Protein AF-A0A5N8YN27-F1 (afdb_monomer_lite)

Secondary structure (DSSP, 8-state):
--HHHHHHHHHHHHHTHHHHHHTT-----SSTTS-PPPGGG--HHHHHSPP--TT----HHHHHHIIIIIGGGGTTS------SSS-HHHHHHHHHHHHHH--S-EEE-SSSS---EEE----

Structure (mmCIF, N/CA/C/O backbone):
data_AF-A0A5N8YN27-F1
#
_entry.id   AF-A0A5N8YN27-F1
#
loop_
_atom_site.group_PDB
_atom_site.id
_atom_site.type_symbol
_atom_site.label_atom_id
_atom_site.label_alt_id
_atom_site.label_comp_id
_atom_site.label_asym_id
_atom_site.label_entity_id
_atom_site.label_seq_id
_atom_site.pdbx_PDB_ins_code
_atom_site.Cartn_x
_atom_site.Cartn_y
_atom_site.Cartn_z
_atom_site.occupancy
_atom_site.B_iso_or_equiv
_atom_site.auth_seq_id
_atom_site.auth_comp_id
_atom_site.auth_asym_id
_atom_site.auth_atom_id
_atom_site.pdbx_PDB_model_num
ATOM 1 N N . MET A 1 1 ? 17.569 11.444 -30.484 1.00 60.06 1 MET A N 1
ATOM 2 C CA . MET A 1 1 ? 16.133 11.775 -30.643 1.00 60.06 1 MET A CA 1
ATOM 3 C C . MET A 1 1 ? 15.880 13.117 -29.968 1.00 60.06 1 MET A C 1
ATOM 5 O O . MET A 1 1 ? 16.388 13.297 -28.867 1.00 60.06 1 MET A O 1
ATOM 9 N N . SER A 1 2 ? 15.220 14.084 -30.616 1.00 77.12 2 SER A N 1
ATOM 10 C CA . SER A 1 2 ? 15.053 15.421 -30.021 1.00 77.12 2 SER A CA 1
ATOM 11 C C . SER A 1 2 ? 14.183 15.348 -28.757 1.00 77.12 2 SER A C 1
ATOM 13 O O . SER A 1 2 ? 13.241 14.558 -28.673 1.00 77.12 2 SER A O 1
ATOM 15 N N . THR A 1 3 ? 14.510 16.150 -27.744 1.00 80.75 3 THR A N 1
ATOM 16 C CA . THR A 1 3 ? 13.834 16.147 -26.432 1.00 80.75 3 THR A CA 1
ATOM 17 C C . THR A 1 3 ? 12.335 16.437 -26.534 1.00 80.75 3 THR A C 1
ATOM 19 O O . THR A 1 3 ? 11.549 15.912 -25.750 1.00 80.75 3 THR A O 1
ATOM 22 N N . LEU A 1 4 ? 11.922 17.214 -27.538 1.00 81.69 4 LEU A N 1
ATOM 23 C CA . LEU A 1 4 ? 10.519 17.503 -27.839 1.00 81.69 4 LEU A CA 1
ATOM 24 C C . LEU A 1 4 ? 9.754 16.266 -28.319 1.00 81.69 4 LEU A C 1
ATOM 26 O O . LEU A 1 4 ? 8.646 16.022 -27.848 1.00 81.69 4 LEU A O 1
ATOM 30 N N . ILE A 1 5 ? 10.359 15.458 -29.197 1.00 83.88 5 ILE A N 1
ATOM 31 C CA . ILE A 1 5 ? 9.742 14.223 -29.701 1.00 83.88 5 ILE A CA 1
ATOM 32 C C . ILE A 1 5 ? 9.519 13.242 -28.549 1.00 83.88 5 ILE A C 1
ATOM 34 O O . ILE A 1 5 ? 8.442 12.665 -28.443 1.00 83.88 5 ILE A O 1
ATOM 38 N N . ARG A 1 6 ? 10.492 13.103 -27.637 1.00 83.38 6 ARG A N 1
ATOM 39 C CA . ARG A 1 6 ? 10.358 12.207 -26.478 1.00 83.38 6 ARG A CA 1
ATOM 40 C C . ARG A 1 6 ? 9.229 12.634 -25.537 1.00 83.38 6 ARG A C 1
ATOM 42 O O . ARG A 1 6 ? 8.424 11.802 -25.153 1.00 83.38 6 ARG A O 1
ATOM 49 N N . ARG A 1 7 ? 9.104 13.932 -25.240 1.00 83.00 7 ARG A N 1
ATOM 50 C CA . ARG A 1 7 ? 8.011 14.457 -24.396 1.00 83.00 7 ARG A CA 1
ATOM 51 C C . ARG A 1 7 ? 6.636 14.277 -25.039 1.00 83.00 7 ARG A C 1
ATOM 53 O O . ARG A 1 7 ? 5.671 13.987 -24.338 1.00 83.00 7 ARG A O 1
ATOM 60 N N . ALA A 1 8 ? 6.544 14.459 -26.357 1.00 86.62 8 ALA A N 1
ATOM 61 C CA . ALA A 1 8 ? 5.310 14.207 -27.095 1.00 86.62 8 ALA A CA 1
ATOM 62 C C . ALA A 1 8 ? 4.928 12.719 -27.049 1.00 86.62 8 ALA A C 1
ATOM 64 O O . ALA A 1 8 ? 3.766 12.398 -26.811 1.00 86.62 8 ALA A O 1
ATOM 65 N N . LEU A 1 9 ? 5.914 11.830 -27.206 1.00 86.44 9 LEU A N 1
ATOM 66 C CA . LEU A 1 9 ? 5.730 10.385 -27.110 1.00 86.44 9 LEU A CA 1
ATOM 67 C C . LEU A 1 9 ? 5.272 9.965 -25.707 1.00 86.44 9 LEU A C 1
ATOM 69 O O . LEU A 1 9 ? 4.265 9.278 -25.586 1.00 86.44 9 LEU A O 1
ATOM 73 N N . ASP A 1 10 ? 5.950 10.435 -24.655 1.00 85.62 10 ASP A N 1
ATOM 74 C CA . ASP A 1 10 ? 5.597 10.132 -23.262 1.00 85.62 10 ASP A CA 1
ATOM 75 C C . ASP A 1 10 ? 4.154 10.562 -22.962 1.00 85.62 10 ASP A C 1
ATOM 77 O O . ASP A 1 10 ? 3.372 9.803 -22.390 1.00 85.62 10 ASP A O 1
ATOM 81 N N . LYS A 1 11 ? 3.761 11.759 -23.417 1.00 85.62 11 LYS A N 1
ATOM 82 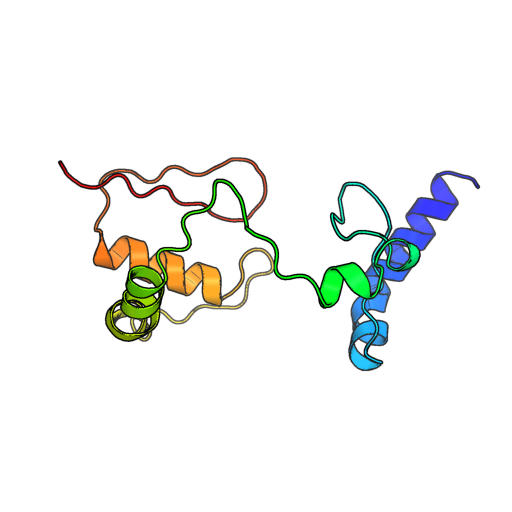C CA . LYS A 1 11 ? 2.391 12.256 -23.251 1.00 85.62 11 LYS A CA 1
ATOM 83 C C . LYS A 1 11 ? 1.371 11.396 -24.000 1.00 85.62 11 LYS A C 1
ATOM 85 O O . LYS A 1 11 ? 0.294 11.142 -23.462 1.00 85.62 11 LYS A O 1
ATOM 90 N N . ALA A 1 12 ? 1.690 10.956 -25.216 1.00 88.00 12 ALA A N 1
ATOM 91 C CA . ALA A 1 12 ? 0.821 10.076 -25.991 1.00 88.00 12 ALA A CA 1
ATOM 92 C C . ALA A 1 12 ? 0.650 8.710 -25.308 1.00 88.00 12 ALA A C 1
ATOM 94 O O . ALA A 1 12 ? -0.477 8.252 -25.154 1.00 88.00 12 ALA A O 1
ATOM 95 N N . VAL A 1 13 ? 1.742 8.110 -24.823 1.00 87.00 13 VAL A N 1
ATOM 96 C CA . VAL A 1 13 ? 1.720 6.836 -24.083 1.00 87.00 13 VAL A CA 1
ATOM 97 C C . VAL A 1 13 ? 0.839 6.943 -22.841 1.00 87.00 13 VAL A C 1
ATOM 99 O O . VAL A 1 13 ? -0.069 6.134 -22.675 1.00 87.00 13 VAL A O 1
ATOM 102 N N . VAL A 1 14 ? 1.039 7.977 -22.018 1.00 85.81 14 VAL A N 1
ATOM 103 C CA . VAL A 1 14 ? 0.230 8.203 -20.808 1.00 85.81 14 VAL A CA 1
ATOM 104 C C . VAL A 1 14 ? -1.247 8.416 -21.153 1.00 85.81 14 VAL A C 1
ATOM 106 O O . VAL A 1 14 ? -2.119 7.887 -20.473 1.00 85.81 14 VAL A O 1
ATOM 109 N N . SER A 1 15 ? -1.544 9.146 -22.231 1.00 88.06 15 SER A N 1
ATOM 110 C CA . SER A 1 15 ? -2.931 9.396 -22.656 1.00 88.06 15 SER A CA 1
ATOM 111 C C . SER A 1 15 ? -3.632 8.128 -23.156 1.00 88.06 15 SER A C 1
ATOM 113 O O . SER A 1 15 ? -4.842 7.994 -23.001 1.00 88.06 15 SER A O 1
ATOM 115 N N . CYS A 1 16 ? -2.879 7.189 -23.734 1.00 89.62 16 CYS A N 1
ATOM 116 C CA . CYS A 1 16 ? -3.388 5.912 -24.232 1.00 89.62 16 CYS A CA 1
ATOM 117 C C . CYS A 1 16 ? -3.365 4.789 -23.182 1.00 89.62 16 CYS A C 1
ATOM 119 O O . CYS A 1 16 ? -3.724 3.662 -23.518 1.00 89.62 16 CYS A O 1
ATOM 121 N N . TYR A 1 17 ? -2.974 5.070 -21.931 1.00 85.50 17 TYR A N 1
ATOM 122 C CA . TYR A 1 17 ? -2.832 4.062 -20.873 1.00 85.50 17 TYR A CA 1
ATOM 123 C C . TYR A 1 17 ? -4.061 3.149 -20.746 1.00 85.50 17 TYR A C 1
ATOM 125 O O . TYR A 1 17 ? -3.908 1.935 -20.767 1.00 85.50 17 TYR A O 1
ATOM 133 N N . GLY A 1 18 ? -5.280 3.704 -20.727 1.00 85.31 18 GLY A N 1
ATOM 134 C CA . GLY A 1 18 ? -6.506 2.902 -20.591 1.00 85.31 18 GLY A CA 1
ATOM 135 C C . GLY A 1 18 ? -6.748 1.915 -21.746 1.00 85.31 18 GLY A C 1
ATOM 136 O O . GLY A 1 18 ? -7.331 0.851 -21.552 1.00 85.31 18 GLY A O 1
ATOM 137 N N . ILE A 1 19 ? -6.259 2.218 -22.953 1.00 90.62 19 ILE A N 1
ATOM 138 C CA . ILE A 1 19 ? -6.326 1.283 -24.088 1.00 90.62 19 ILE A CA 1
ATOM 139 C C . ILE A 1 19 ? -5.350 0.127 -23.860 1.00 90.62 19 ILE A C 1
ATOM 141 O O . ILE A 1 19 ? -5.696 -1.028 -24.080 1.00 90.62 19 ILE A O 1
ATOM 145 N N . PHE A 1 20 ? -4.135 0.418 -23.399 1.00 87.94 20 PHE A N 1
ATOM 146 C CA . PHE A 1 20 ? -3.171 -0.632 -23.080 1.00 87.94 20 PHE A CA 1
ATOM 147 C C . PHE A 1 20 ? -3.664 -1.507 -21.925 1.00 87.94 20 PHE A C 1
ATOM 149 O O . PHE A 1 20 ? -3.623 -2.729 -22.038 1.00 87.94 20 PHE A O 1
ATOM 156 N N . GLU A 1 21 ? -4.212 -0.896 -20.876 1.00 87.12 21 GLU A N 1
ATOM 157 C CA . GLU A 1 21 ? -4.728 -1.590 -19.695 1.00 87.12 21 GLU A CA 1
ATOM 158 C C . GLU A 1 21 ? -5.869 -2.549 -20.052 1.00 87.12 21 GLU A C 1
ATOM 160 O O . GLU A 1 21 ? -5.852 -3.710 -19.647 1.00 87.12 21 GLU A O 1
ATOM 165 N N . THR A 1 22 ? -6.815 -2.115 -20.891 1.00 90.31 22 THR A N 1
ATOM 166 C CA . THR A 1 22 ? -7.905 -2.986 -21.375 1.00 90.31 22 THR A CA 1
ATOM 167 C C . THR A 1 22 ? -7.414 -4.153 -22.234 1.00 90.31 22 THR A C 1
ATOM 169 O O . THR A 1 22 ? -8.070 -5.192 -22.283 1.00 90.31 22 THR A O 1
ATOM 172 N N . LEU A 1 23 ? -6.250 -4.019 -22.870 1.00 91.38 23 LEU A N 1
ATOM 173 C CA . LEU A 1 23 ? -5.576 -5.090 -23.608 1.00 91.38 23 LEU A CA 1
ATOM 174 C C . LEU A 1 23 ? -4.657 -5.953 -22.721 1.00 91.38 23 LEU A C 1
ATOM 176 O O . LEU A 1 23 ? -4.041 -6.890 -23.222 1.00 91.38 23 LEU A O 1
ATOM 180 N N . GLY A 1 24 ? -4.560 -5.658 -21.421 1.00 87.38 24 GLY A N 1
ATOM 181 C CA . GLY A 1 24 ? -3.714 -6.382 -20.469 1.00 87.38 24 GLY A CA 1
ATOM 182 C C . GLY A 1 24 ? -2.256 -5.911 -20.423 1.00 87.38 24 GLY A C 1
ATOM 183 O O . GLY A 1 24 ? -1.416 -6.587 -19.831 1.00 87.38 24 GLY A O 1
ATOM 184 N N . TYR A 1 25 ? -1.936 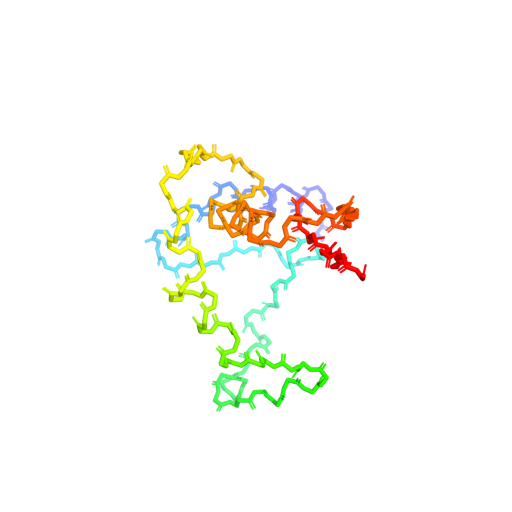-4.761 -21.018 1.00 86.25 25 TYR A N 1
ATOM 185 C CA . TYR A 1 25 ? -0.588 -4.195 -21.039 1.00 86.25 25 TYR A CA 1
ATOM 186 C C . TYR A 1 25 ? -0.475 -2.966 -20.132 1.00 86.25 25 TYR A C 1
ATOM 188 O O . TYR A 1 25 ? -1.257 -2.026 -20.230 1.00 86.25 25 TYR A O 1
ATOM 196 N N . HIS A 1 26 ? 0.569 -2.924 -19.304 1.00 83.38 26 HIS A N 1
ATOM 197 C CA . HIS A 1 26 ? 0.932 -1.740 -18.522 1.00 83.38 26 HIS A CA 1
ATOM 198 C C . HIS A 1 26 ? 2.146 -1.067 -19.161 1.00 83.38 26 HIS A C 1
ATOM 200 O O . HIS A 1 26 ? 3.280 -1.510 -18.985 1.00 83.38 26 HIS A O 1
ATOM 206 N N . VAL A 1 27 ? 1.907 -0.009 -19.937 1.00 85.81 27 VAL A N 1
ATOM 207 C CA . VAL A 1 27 ? 2.964 0.727 -20.643 1.00 85.81 27 VAL A CA 1
ATOM 208 C C . VAL A 1 27 ? 3.162 2.088 -19.985 1.00 85.81 27 VAL A C 1
ATOM 210 O O . VAL A 1 27 ? 2.266 2.931 -20.006 1.00 85.81 27 VAL A O 1
ATOM 213 N N . THR A 1 28 ? 4.350 2.322 -19.427 1.00 85.12 28 THR A N 1
ATOM 214 C CA . THR A 1 28 ? 4.730 3.598 -18.800 1.00 85.12 28 THR A CA 1
ATOM 215 C C . THR A 1 28 ? 6.075 4.100 -19.329 1.00 85.12 28 THR A C 1
ATOM 217 O O . THR A 1 28 ? 6.932 3.286 -19.679 1.00 85.12 28 THR A O 1
ATOM 220 N N . PRO A 1 29 ? 6.314 5.424 -19.382 1.00 85.62 29 PRO A N 1
ATOM 221 C CA . PRO A 1 29 ? 7.620 5.962 -19.755 1.00 85.62 29 PRO A CA 1
ATOM 222 C C . PRO A 1 29 ? 8.742 5.454 -18.836 1.00 85.62 29 PRO A C 1
ATOM 224 O O . PRO A 1 29 ? 8.628 5.542 -17.621 1.00 85.62 29 PRO A O 1
ATOM 227 N N . ALA A 1 30 ? 9.862 4.995 -19.398 1.00 83.00 30 ALA A N 1
ATOM 228 C CA . ALA A 1 30 ? 11.032 4.572 -18.621 1.00 83.00 30 ALA A CA 1
ATOM 229 C C . ALA A 1 30 ? 11.866 5.790 -18.168 1.00 83.00 30 ALA A C 1
ATOM 231 O O . ALA A 1 30 ? 12.841 6.181 -18.825 1.00 83.00 30 ALA A O 1
ATOM 232 N N . ASN A 1 31 ? 11.446 6.457 -17.090 1.00 80.38 31 ASN A N 1
ATOM 233 C CA . ASN A 1 31 ? 12.159 7.586 -16.484 1.00 80.38 31 ASN A CA 1
ATOM 234 C C . ASN A 1 31 ? 11.902 7.682 -14.966 1.00 80.38 31 ASN A C 1
ATOM 236 O O . ASN A 1 31 ? 11.036 7.001 -14.437 1.00 80.38 31 ASN A O 1
ATOM 240 N N . TYR A 1 32 ? 12.641 8.556 -14.274 1.00 77.75 32 TYR A N 1
ATOM 241 C CA . TYR A 1 32 ? 12.606 8.702 -12.809 1.00 77.75 32 TYR A CA 1
ATOM 242 C C . TYR A 1 32 ? 11.201 8.904 -12.203 1.00 77.75 32 TYR A C 1
ATOM 244 O O . TYR A 1 32 ? 10.955 8.467 -11.084 1.00 77.75 32 TYR A O 1
ATOM 252 N N . TRP A 1 33 ? 10.276 9.546 -12.922 1.00 77.69 33 TRP A N 1
ATOM 253 C CA . TRP A 1 33 ? 8.922 9.824 -12.423 1.00 77.69 33 TRP A CA 1
ATOM 254 C C . TRP A 1 33 ? 7.995 8.605 -12.464 1.00 77.69 33 TRP A C 1
ATOM 256 O O . TRP A 1 33 ? 6.932 8.623 -11.850 1.00 77.69 33 TRP A O 1
ATOM 266 N N . TYR A 1 34 ? 8.409 7.545 -13.156 1.00 78.56 34 TYR A N 1
ATOM 267 C CA . TYR A 1 34 ? 7.722 6.263 -13.220 1.00 78.56 34 TYR A CA 1
ATOM 268 C C . TYR A 1 34 ? 8.693 5.199 -12.698 1.00 78.56 34 TYR A C 1
ATOM 270 O O . TYR A 1 34 ? 9.449 4.630 -13.485 1.00 78.56 34 TYR A O 1
ATOM 278 N N . PRO A 1 35 ? 8.719 4.932 -11.376 1.00 74.44 35 PRO A N 1
ATOM 279 C CA . PRO A 1 35 ? 9.713 4.067 -10.735 1.00 74.44 35 PRO A CA 1
ATOM 280 C C . PRO A 1 35 ? 9.445 2.573 -10.991 1.00 74.44 35 PRO A C 1
ATOM 282 O O . PRO A 1 35 ? 9.644 1.737 -10.113 1.00 74.44 35 PRO A O 1
ATOM 285 N N . ILE A 1 36 ? 8.949 2.235 -12.180 1.00 79.25 36 ILE A N 1
ATOM 286 C CA . ILE A 1 36 ? 8.723 0.868 -12.625 1.00 79.25 36 ILE A CA 1
ATOM 287 C C . ILE A 1 36 ? 9.936 0.482 -13.478 1.00 79.25 36 ILE A C 1
ATOM 289 O O . ILE A 1 36 ? 10.236 1.178 -14.455 1.00 79.25 36 ILE A O 1
ATOM 293 N N . PRO A 1 37 ? 10.668 -0.583 -13.112 1.00 75.25 37 PRO A N 1
ATOM 294 C CA . PRO A 1 37 ? 11.784 -1.064 -13.913 1.00 75.25 37 PRO A CA 1
ATOM 295 C C . PRO A 1 37 ? 11.302 -1.474 -15.306 1.00 75.25 37 PRO A C 1
ATOM 297 O O . PRO A 1 37 ? 10.175 -1.936 -15.489 1.00 75.25 37 PRO A O 1
ATOM 300 N N . SER A 1 38 ? 12.174 -1.310 -16.297 1.00 82.00 38 SER A N 1
ATOM 301 C CA . SER A 1 38 ? 11.885 -1.770 -17.651 1.00 82.00 38 SER A CA 1
ATOM 302 C C . SER A 1 38 ? 11.762 -3.297 -17.661 1.00 82.00 38 SER A C 1
ATOM 304 O O . SER A 1 38 ? 12.543 -3.989 -17.005 1.00 82.00 38 SER A O 1
ATOM 306 N N . SER A 1 39 ? 10.765 -3.833 -18.365 1.00 81.88 39 SER A N 1
ATOM 307 C CA . SER A 1 39 ? 10.421 -5.260 -18.301 1.00 81.88 39 SER A CA 1
ATOM 308 C C . SER A 1 39 ? 11.513 -6.179 -18.850 1.00 81.88 39 SER A C 1
ATOM 310 O O . SER A 1 39 ? 11.606 -7.323 -18.426 1.00 81.88 39 SER A O 1
ATOM 312 N N . ASP A 1 40 ? 12.385 -5.672 -19.720 1.00 82.50 40 ASP A N 1
ATOM 313 C CA . ASP A 1 40 ? 13.587 -6.361 -20.206 1.00 82.50 40 ASP A CA 1
ATOM 314 C C . ASP A 1 40 ? 14.625 -6.634 -19.104 1.00 82.50 40 ASP A C 1
ATOM 316 O O . ASP A 1 40 ? 15.481 -7.501 -19.267 1.00 82.50 40 ASP A O 1
ATOM 320 N N . THR A 1 41 ? 14.545 -5.926 -17.973 1.00 83.44 41 THR A N 1
ATOM 321 C CA . THR A 1 41 ? 15.409 -6.142 -16.801 1.00 83.44 41 THR A CA 1
ATOM 322 C C . THR A 1 41 ? 14.818 -7.115 -15.778 1.00 83.44 41 THR A C 1
ATOM 324 O O . THR A 1 41 ? 15.505 -7.495 -14.830 1.00 83.44 41 THR A O 1
ATOM 327 N N . LEU A 1 42 ? 13.558 -7.529 -15.955 1.00 85.50 42 LEU A N 1
ATOM 328 C CA . LEU A 1 42 ? 12.863 -8.450 -15.059 1.00 85.50 42 LEU A CA 1
ATOM 329 C C . LEU A 1 42 ? 13.111 -9.889 -15.523 1.00 85.50 42 LEU A C 1
AT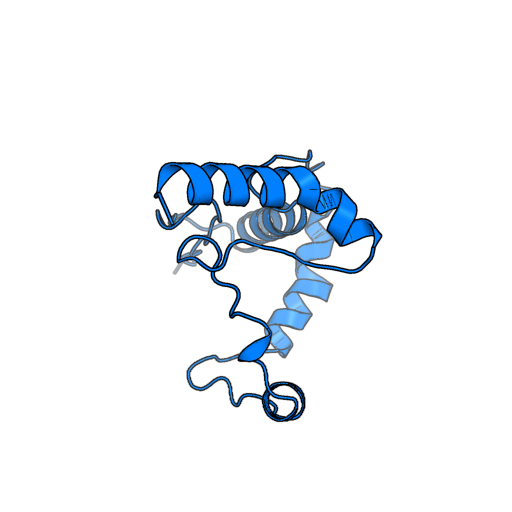OM 331 O O . LEU A 1 42 ? 12.576 -10.321 -16.539 1.00 85.50 42 LEU A O 1
ATOM 335 N N . THR A 1 43 ? 13.941 -10.628 -14.791 1.00 88.56 43 THR A N 1
ATOM 336 C CA . THR A 1 43 ? 14.221 -12.044 -15.071 1.00 88.56 43 THR A CA 1
ATOM 337 C C . THR A 1 43 ? 13.211 -12.953 -14.374 1.00 88.56 43 THR A C 1
ATOM 339 O O . THR A 1 43 ? 12.719 -12.613 -13.300 1.00 88.56 43 THR A O 1
ATOM 342 N N . ASP A 1 44 ? 12.953 -14.146 -14.918 1.00 87.44 44 ASP A N 1
ATOM 343 C CA . ASP A 1 44 ? 12.057 -15.134 -14.285 1.00 87.44 44 ASP A CA 1
ATOM 344 C C . ASP A 1 44 ? 12.496 -15.468 -12.849 1.00 87.44 44 ASP A C 1
ATOM 346 O O . ASP A 1 44 ? 11.681 -15.545 -11.929 1.00 87.44 44 ASP A O 1
ATOM 350 N N . THR A 1 45 ? 13.812 -15.515 -12.619 1.00 89.12 45 THR A N 1
ATOM 351 C CA . THR A 1 45 ? 14.405 -15.738 -11.293 1.00 89.12 45 THR A CA 1
ATOM 352 C C . THR A 1 45 ? 13.971 -14.702 -10.254 1.00 89.12 45 THR A C 1
ATOM 354 O O . THR A 1 45 ? 13.918 -15.021 -9.068 1.00 89.12 45 THR A O 1
ATOM 357 N N . LEU A 1 46 ? 13.671 -13.462 -10.662 1.00 86.62 46 LEU A N 1
ATOM 358 C CA . LEU A 1 46 ? 13.194 -12.411 -9.759 1.00 86.62 46 LEU A CA 1
ATOM 359 C C . LEU A 1 46 ? 11.809 -12.747 -9.193 1.00 86.62 46 LEU A C 1
ATOM 361 O O . LEU A 1 46 ? 11.540 -12.441 -8.036 1.00 86.62 46 LEU A O 1
ATOM 365 N N . PHE A 1 47 ? 10.947 -13.372 -9.996 1.00 86.81 47 PHE A N 1
ATOM 366 C CA . PHE A 1 47 ? 9.586 -13.739 -9.599 1.00 86.81 47 PHE A CA 1
ATOM 367 C C . PHE A 1 47 ? 9.525 -15.074 -8.853 1.00 86.81 47 PHE A C 1
ATOM 369 O O . PHE A 1 47 ? 8.614 -15.292 -8.058 1.00 86.81 47 PHE A O 1
ATOM 376 N N . GLU A 1 48 ? 10.497 -15.955 -9.081 1.00 91.44 48 GLU A N 1
ATOM 377 C CA . GLU A 1 48 ? 10.625 -17.231 -8.367 1.00 91.44 48 GLU A CA 1
ATOM 378 C C . GLU A 1 48 ? 11.258 -17.072 -6.977 1.00 91.44 48 GLU A C 1
ATOM 380 O O . GLU A 1 48 ? 11.080 -17.924 -6.104 1.00 91.44 48 GLU A O 1
ATOM 385 N N . THR A 1 49 ? 11.994 -15.981 -6.751 1.00 89.81 49 THR A N 1
ATOM 386 C CA . THR A 1 49 ? 12.710 -15.748 -5.496 1.00 89.81 49 THR A CA 1
ATOM 387 C C . THR A 1 49 ? 11.873 -14.916 -4.533 1.00 89.81 49 THR A C 1
ATOM 389 O O . THR A 1 49 ? 11.514 -13.773 -4.812 1.00 89.81 49 THR A O 1
ATOM 392 N N . ILE A 1 50 ? 11.628 -15.450 -3.338 1.00 87.81 50 ILE A N 1
ATOM 393 C CA . ILE A 1 50 ? 11.065 -14.665 -2.238 1.00 87.81 50 ILE A CA 1
ATOM 394 C C . ILE A 1 50 ? 12.173 -13.768 -1.675 1.00 87.81 50 ILE A C 1
ATOM 396 O O . ILE A 1 50 ? 13.187 -14.258 -1.182 1.00 87.81 50 ILE A O 1
ATOM 400 N N . SER A 1 51 ? 11.982 -12.448 -1.742 1.00 86.69 51 SER A N 1
ATOM 401 C CA . SER A 1 51 ? 12.899 -11.489 -1.118 1.00 86.69 51 SER A CA 1
ATOM 402 C C . SER A 1 51 ? 12.856 -11.612 0.403 1.00 86.69 51 SER A C 1
ATOM 404 O O . SER A 1 51 ? 11.783 -11.579 1.006 1.00 86.69 51 SER A O 1
ATOM 406 N N . GLU A 1 52 ? 14.027 -11.655 1.038 1.00 87.06 52 GLU A N 1
ATOM 407 C CA . GLU A 1 52 ? 14.152 -11.652 2.501 1.00 87.06 52 GLU A CA 1
ATOM 408 C C . GLU A 1 52 ? 13.676 -10.339 3.141 1.00 87.06 52 GLU A C 1
ATOM 410 O O . GLU A 1 52 ? 13.485 -10.281 4.353 1.00 87.06 52 GLU A O 1
ATOM 415 N N . CYS A 1 53 ? 13.476 -9.281 2.340 1.00 89.19 53 CYS A N 1
ATOM 416 C CA . CYS A 1 53 ? 12.997 -7.978 2.809 1.00 89.19 53 CYS A CA 1
ATOM 417 C C . CYS A 1 53 ? 13.829 -7.434 3.988 1.00 89.19 53 CYS A C 1
ATOM 419 O O . CYS A 1 53 ? 13.282 -6.909 4.956 1.00 89.19 53 CYS A O 1
ATOM 421 N N . ALA A 1 54 ? 15.157 -7.578 3.918 1.00 91.62 54 ALA A N 1
ATOM 422 C CA . ALA A 1 54 ? 16.063 -7.239 5.012 1.00 91.62 54 ALA A CA 1
ATOM 423 C C . ALA A 1 54 ? 15.840 -5.802 5.527 1.00 91.62 54 ALA A C 1
ATOM 425 O O . ALA A 1 54 ? 15.900 -4.834 4.769 1.00 91.62 54 ALA A O 1
ATOM 426 N N . GLY A 1 55 ? 15.585 -5.672 6.832 1.00 91.56 55 GLY A N 1
ATOM 427 C CA . GLY A 1 55 ? 15.280 -4.395 7.488 1.00 91.56 55 GLY A CA 1
ATOM 428 C C . GLY A 1 55 ? 13.789 -4.039 7.561 1.00 91.56 55 GLY A C 1
ATOM 429 O O . GLY A 1 55 ? 13.450 -3.049 8.208 1.00 91.56 55 GLY A O 1
ATOM 430 N N . LEU A 1 56 ? 12.900 -4.836 6.960 1.00 90.69 56 LEU A N 1
ATOM 431 C CA . LEU A 1 56 ? 11.451 -4.723 7.128 1.00 90.69 56 LEU A CA 1
ATOM 432 C C . LEU A 1 56 ? 10.952 -5.788 8.111 1.00 90.69 56 LEU A C 1
ATOM 434 O O . LEU A 1 56 ? 11.113 -6.984 7.883 1.00 90.69 56 LEU A O 1
ATOM 438 N N . ASP A 1 57 ? 10.305 -5.352 9.191 1.00 91.31 57 ASP A N 1
ATOM 439 C CA . ASP A 1 57 ? 9.475 -6.233 10.014 1.00 91.31 57 ASP A CA 1
ATOM 440 C C . ASP A 1 57 ? 8.046 -6.200 9.473 1.00 91.31 57 ASP A C 1
ATOM 442 O O . ASP A 1 57 ? 7.336 -5.199 9.604 1.00 91.31 57 ASP A O 1
ATOM 446 N N . TRP A 1 58 ? 7.624 -7.301 8.853 1.00 88.12 58 TRP A N 1
ATOM 447 C CA . TRP A 1 58 ? 6.269 -7.430 8.333 1.00 88.12 58 TRP A CA 1
ATOM 448 C C . TRP A 1 58 ? 5.217 -7.418 9.441 1.00 88.12 58 TRP A C 1
ATOM 450 O O . TRP A 1 58 ? 4.108 -6.963 9.191 1.00 88.12 58 TRP A O 1
ATOM 460 N N . ASN A 1 59 ? 5.522 -7.899 10.650 1.00 94.19 59 ASN A N 1
ATOM 461 C CA . ASN A 1 59 ? 4.568 -8.016 11.756 1.00 94.19 59 ASN A CA 1
ATOM 462 C C . ASN A 1 59 ? 3.155 -8.444 11.297 1.00 94.19 59 ASN A C 1
ATOM 464 O O . ASN A 1 59 ? 2.154 -7.765 11.548 1.00 94.19 59 ASN A O 1
ATOM 468 N N . LEU A 1 60 ? 3.094 -9.561 10.561 1.00 94.56 60 LEU A N 1
ATOM 469 C CA . LEU A 1 60 ? 1.867 -10.062 9.932 1.00 94.56 60 LEU A CA 1
ATOM 470 C C . LEU A 1 60 ? 0.681 -10.172 10.904 1.00 94.56 60 LEU A C 1
ATOM 472 O O . LEU A 1 60 ? -0.395 -9.708 10.533 1.00 94.56 60 LEU A O 1
ATOM 476 N N . PRO A 1 61 ? 0.844 -10.661 12.154 1.00 97.19 61 PRO A N 1
ATOM 477 C CA . PRO A 1 61 ? -0.276 -10.745 13.093 1.00 97.19 61 PRO A CA 1
ATOM 478 C C . PRO A 1 61 ? -0.911 -9.384 13.385 1.00 97.19 61 PRO A C 1
ATOM 480 O O . PRO A 1 61 ? -2.125 -9.263 13.525 1.00 97.19 61 PRO A O 1
ATOM 483 N N . LYS A 1 62 ? -0.093 -8.328 13.459 1.00 94.19 62 LYS A N 1
ATOM 484 C CA . LYS A 1 62 ? -0.594 -6.973 13.675 1.00 94.19 62 LYS A CA 1
ATOM 485 C C . LYS A 1 62 ? -1.312 -6.449 12.437 1.00 94.19 62 LYS A C 1
ATOM 487 O O . LYS A 1 62 ? -2.344 -5.806 12.591 1.00 94.19 62 LYS A O 1
ATOM 492 N N . GLN A 1 63 ? -0.790 -6.713 11.237 1.00 93.94 63 GLN A N 1
ATOM 493 C CA . GLN A 1 63 ? -1.471 -6.337 9.994 1.00 93.94 63 GLN A CA 1
ATOM 494 C C . GLN A 1 63 ? -2.835 -7.021 9.876 1.00 93.94 63 GLN A C 1
ATOM 496 O O . GLN A 1 63 ? -3.825 -6.347 9.596 1.00 93.94 63 GLN A O 1
ATOM 501 N N . GLU A 1 64 ? -2.890 -8.325 10.151 1.00 97.12 64 GLU A N 1
ATOM 502 C CA . GLU A 1 64 ? -4.126 -9.105 10.147 1.00 97.12 64 GLU A CA 1
ATOM 503 C C . GLU A 1 64 ? -5.139 -8.520 11.131 1.00 97.12 64 GLU A C 1
ATOM 505 O O . GLU A 1 64 ? -6.221 -8.139 10.702 1.00 97.12 64 GLU A O 1
ATOM 510 N N . TYR A 1 65 ? -4.746 -8.291 12.389 1.00 96.88 65 TYR A N 1
ATOM 511 C CA . TYR A 1 65 ? -5.596 -7.642 13.394 1.00 96.88 65 TYR A CA 1
ATOM 512 C C . TYR A 1 65 ? -6.173 -6.295 12.924 1.00 96.88 65 TYR A C 1
ATOM 514 O O . TYR A 1 65 ? -7.345 -5.995 13.155 1.00 96.88 65 TYR A O 1
ATOM 522 N N . TYR A 1 66 ? -5.385 -5.454 12.243 1.00 95.81 66 TYR A N 1
ATOM 523 C CA . TYR A 1 66 ? -5.925 -4.202 11.708 1.00 95.81 66 TYR A CA 1
ATOM 524 C C . TYR A 1 66 ? -6.979 -4.441 10.626 1.00 95.81 66 TYR A C 1
ATOM 526 O O . TYR A 1 66 ? -8.024 -3.786 10.645 1.00 95.81 66 TYR A O 1
ATOM 534 N N . LEU A 1 67 ? -6.714 -5.372 9.709 1.00 94.25 67 LEU A N 1
ATOM 535 C CA . LEU A 1 67 ? -7.608 -5.703 8.603 1.00 94.25 67 LEU A CA 1
ATOM 536 C C . LEU A 1 67 ? -8.913 -6.346 9.085 1.00 94.25 67 LEU A C 1
ATOM 538 O O . LEU A 1 67 ? -9.975 -6.011 8.563 1.00 94.25 67 LEU A O 1
ATOM 542 N N . THR A 1 68 ? -8.847 -7.240 10.070 1.00 96.81 68 THR A N 1
ATOM 543 C CA . THR A 1 68 ? -9.998 -8.017 10.550 1.00 96.81 68 THR A CA 1
ATOM 544 C C . THR A 1 68 ? -10.786 -7.290 11.627 1.00 96.81 68 THR A C 1
ATOM 546 O O . THR A 1 68 ? -12.016 -7.292 11.598 1.00 96.81 68 THR A O 1
ATOM 549 N N . ASP A 1 69 ? -10.102 -6.637 12.567 1.00 96.69 69 ASP A N 1
ATOM 550 C CA . ASP A 1 69 ? -10.727 -6.170 13.804 1.00 96.69 69 ASP A CA 1
ATOM 551 C C . ASP A 1 69 ? -10.790 -4.653 13.929 1.00 96.69 69 ASP A C 1
ATOM 553 O O . ASP A 1 69 ? -11.645 -4.146 14.659 1.00 96.69 69 ASP A O 1
ATOM 557 N N . VAL A 1 70 ? -9.895 -3.900 13.288 1.00 95.75 70 VAL A N 1
ATOM 558 C CA . VAL A 1 70 ? -9.837 -2.439 13.464 1.00 95.75 70 VAL A CA 1
ATOM 559 C C . VAL A 1 70 ? -10.549 -1.713 12.335 1.00 95.75 70 VAL A C 1
ATOM 561 O O . VAL A 1 70 ? -11.512 -0.996 12.597 1.00 95.75 70 VAL A O 1
ATOM 564 N N . PHE A 1 71 ? -10.109 -1.877 11.089 1.00 94.88 71 PHE A N 1
ATOM 565 C CA . PHE A 1 71 ? -10.630 -1.104 9.960 1.00 94.88 71 PHE A CA 1
ATOM 566 C C . PHE A 1 71 ? -12.131 -1.310 9.707 1.00 94.88 71 PHE A C 1
ATOM 568 O O . PHE A 1 71 ? -12.819 -0.302 9.515 1.00 94.88 71 PHE A O 1
ATOM 575 N N . PRO A 1 72 ? -12.693 -2.535 9.795 1.00 94.62 72 PRO A N 1
ATOM 576 C CA . PRO A 1 72 ? -14.122 -2.740 9.557 1.00 94.62 72 PRO A CA 1
ATOM 577 C C . PRO A 1 72 ? -15.029 -1.951 10.509 1.00 94.62 72 PRO A C 1
ATOM 579 O O . PRO A 1 72 ? -16.120 -1.547 10.113 1.00 94.62 72 PRO A O 1
ATOM 582 N N . LYS A 1 73 ? -14.571 -1.652 11.736 1.00 95.69 73 LYS A N 1
ATOM 583 C CA . LYS A 1 73 ? -15.339 -0.872 12.726 1.00 95.69 73 LYS A CA 1
ATOM 584 C C . LYS A 1 73 ? -15.650 0.553 12.265 1.00 95.69 73 LYS A C 1
ATOM 586 O O . LYS A 1 73 ? -16.610 1.141 12.752 1.00 95.69 73 LYS A O 1
ATOM 591 N N . TYR A 1 74 ? -14.847 1.102 11.355 1.00 94.94 74 TYR A N 1
ATOM 592 C CA . TYR A 1 74 ? -14.956 2.488 10.891 1.00 94.94 74 TYR A CA 1
ATOM 593 C C . TYR A 1 74 ? -15.411 2.598 9.430 1.00 94.94 74 TYR A C 1
ATOM 595 O O . TYR A 1 74 ? -15.532 3.706 8.912 1.00 94.94 74 TYR A O 1
ATOM 603 N N . ALA A 1 75 ? -15.677 1.469 8.762 1.00 89.31 75 ALA A N 1
ATOM 604 C CA . ALA A 1 75 ? -15.955 1.419 7.326 1.00 89.31 75 ALA A CA 1
ATOM 605 C C . ALA A 1 75 ? -17.203 2.216 6.907 1.00 89.31 75 ALA A C 1
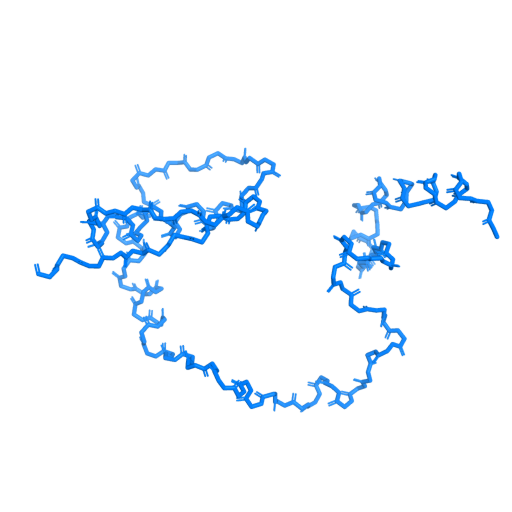ATOM 607 O O . ALA A 1 75 ? -17.284 2.671 5.772 1.00 89.31 75 ALA A O 1
ATOM 608 N N . THR A 1 76 ? -18.161 2.400 7.818 1.00 90.75 76 THR A N 1
ATOM 609 C CA . THR A 1 76 ? -19.428 3.098 7.553 1.00 90.75 76 THR A CA 1
ATOM 610 C C . THR A 1 76 ? -19.477 4.516 8.121 1.00 90.75 76 THR A C 1
ATOM 612 O O . THR A 1 76 ? -20.523 5.152 8.051 1.00 90.75 76 THR A O 1
ATOM 615 N N . GLU A 1 77 ? -18.398 5.021 8.734 1.00 92.06 77 GLU A N 1
ATOM 616 C CA . GLU A 1 77 ? -18.398 6.378 9.306 1.00 92.06 77 GLU A CA 1
ATOM 617 C C . GLU A 1 77 ? -18.346 7.469 8.223 1.00 92.06 77 GLU A C 1
ATOM 619 O O . GLU A 1 77 ? -18.827 8.578 8.452 1.00 92.06 77 GLU A O 1
ATOM 624 N N . VAL A 1 78 ? -17.739 7.178 7.067 1.00 87.50 78 VAL A N 1
ATOM 625 C CA . VAL A 1 78 ? -17.487 8.153 5.998 1.00 87.50 78 VAL A CA 1
ATOM 626 C C . VAL A 1 78 ? -17.695 7.504 4.634 1.00 87.50 78 VAL A C 1
ATOM 628 O O . VAL A 1 78 ? -17.149 6.441 4.351 1.00 87.50 78 VAL A O 1
ATOM 631 N N . GLU A 1 79 ? -18.427 8.189 3.758 1.00 87.81 79 GLU A N 1
ATOM 632 C CA . GLU A 1 79 ? -18.454 7.871 2.332 1.00 87.81 79 GLU A CA 1
ATOM 633 C C . GLU A 1 79 ? -17.278 8.565 1.636 1.00 87.81 79 GLU A C 1
ATOM 635 O O . GLU A 1 79 ? -17.205 9.794 1.561 1.00 87.81 79 GLU A O 1
ATOM 640 N N . PHE A 1 80 ? -16.322 7.780 1.139 1.00 81.88 80 PHE A N 1
ATOM 641 C CA . PHE A 1 80 ? -15.159 8.315 0.438 1.00 81.88 80 PHE A CA 1
ATOM 642 C C . PHE A 1 80 ? -15.497 8.561 -1.035 1.00 81.88 80 PHE A C 1
ATOM 644 O O . PHE A 1 80 ? -15.758 7.628 -1.793 1.00 81.88 80 PHE A O 1
ATOM 651 N N . ALA A 1 81 ? -15.459 9.825 -1.456 1.00 81.94 81 ALA A N 1
ATOM 652 C CA . ALA A 1 81 ? -15.571 10.184 -2.864 1.00 81.94 81 ALA A CA 1
ATOM 653 C C . ALA A 1 81 ? -14.239 9.951 -3.590 1.00 81.94 81 ALA A C 1
ATOM 655 O O . ALA A 1 81 ? -13.160 10.204 -3.040 1.00 81.94 81 ALA A O 1
ATOM 656 N N . GLN A 1 82 ? -14.311 9.506 -4.847 1.00 76.50 82 GLN A N 1
ATOM 657 C CA . GLN A 1 82 ? -13.119 9.393 -5.680 1.00 76.50 82 GLN A CA 1
ATOM 658 C C . GLN A 1 82 ? -12.456 10.757 -5.836 1.00 76.50 82 GLN A C 1
ATOM 660 O O . GLN A 1 82 ? -13.097 11.754 -6.166 1.00 76.50 82 GLN A O 1
ATOM 665 N N . ASN A 1 83 ? -11.150 10.783 -5.605 1.00 72.69 83 ASN A N 1
ATOM 666 C CA . ASN A 1 83 ? -10.323 11.947 -5.844 1.00 72.69 83 ASN A CA 1
ATOM 667 C C . ASN A 1 83 ? -9.100 11.520 -6.675 1.00 72.69 83 ASN A C 1
ATOM 669 O O . ASN A 1 83 ? -8.669 10.371 -6.585 1.00 72.69 83 ASN A O 1
ATOM 673 N N . PRO A 1 84 ? -8.533 12.422 -7.488 1.00 63.97 84 PRO A N 1
ATOM 674 C CA . PRO A 1 84 ? -7.439 12.083 -8.396 1.00 63.97 84 PRO A CA 1
ATOM 675 C C . PRO A 1 84 ? -6.081 11.852 -7.706 1.00 63.97 84 PRO A C 1
ATOM 677 O O . PRO A 1 84 ? -5.105 11.603 -8.405 1.00 63.97 84 PRO A O 1
ATOM 680 N N . GLY A 1 85 ? -5.976 11.979 -6.375 1.00 65.69 85 GLY A N 1
ATOM 681 C CA . GLY A 1 85 ? -4.686 12.005 -5.668 1.00 65.69 85 GLY A CA 1
ATOM 682 C C . GLY A 1 85 ? -4.434 10.867 -4.675 1.00 65.69 85 GLY A C 1
ATOM 683 O O . GLY A 1 85 ? -3.293 10.447 -4.518 1.00 65.69 85 GLY A O 1
ATOM 684 N N . ILE A 1 86 ? -5.460 10.371 -3.987 1.00 67.00 86 ILE A N 1
ATOM 685 C CA . ILE A 1 86 ? -5.348 9.374 -2.916 1.00 67.00 86 ILE A CA 1
ATOM 686 C C . ILE A 1 86 ? -6.308 8.232 -3.227 1.00 67.00 86 ILE A C 1
ATOM 688 O O . ILE A 1 86 ? -7.492 8.468 -3.482 1.00 67.00 86 ILE A O 1
ATOM 692 N N . SER A 1 87 ? -5.803 6.996 -3.171 1.00 80.69 87 SER A N 1
ATOM 693 C CA . SER A 1 87 ? -6.646 5.808 -3.293 1.00 80.69 87 SER A CA 1
ATOM 694 C C . SER A 1 87 ? -7.742 5.836 -2.228 1.00 80.69 87 SER A C 1
ATOM 696 O O . SER A 1 87 ? -7.489 6.176 -1.073 1.00 80.69 87 SER A O 1
ATOM 698 N N . LEU A 1 88 ? -8.964 5.439 -2.590 1.00 84.06 88 LEU A N 1
ATOM 699 C CA . LEU A 1 88 ? -10.073 5.332 -1.634 1.00 84.06 88 LEU A CA 1
ATOM 700 C C . LEU A 1 88 ? -9.701 4.464 -0.423 1.00 84.06 88 LEU A C 1
ATOM 702 O O . LEU A 1 88 ? -10.063 4.785 0.706 1.00 84.06 88 LEU A O 1
ATOM 706 N N . VAL A 1 89 ? -8.930 3.400 -0.661 1.00 84.94 89 VAL A N 1
ATOM 707 C CA . VAL A 1 89 ? -8.452 2.490 0.386 1.00 84.94 89 VAL A CA 1
ATOM 708 C C . VAL A 1 89 ? -7.505 3.209 1.348 1.00 84.94 89 VAL A C 1
ATOM 710 O O . VAL A 1 89 ? -7.663 3.087 2.559 1.00 84.94 89 VAL A O 1
ATOM 713 N N . ASP A 1 90 ? -6.578 4.018 0.833 1.00 85.19 90 ASP A N 1
ATOM 714 C CA . ASP A 1 90 ? -5.626 4.768 1.661 1.00 85.19 90 ASP A CA 1
ATOM 715 C C . ASP A 1 90 ? -6.350 5.790 2.548 1.00 85.19 90 ASP A C 1
ATOM 717 O O . ASP A 1 90 ? -6.022 5.945 3.725 1.00 85.19 90 ASP A O 1
ATOM 721 N N . ALA A 1 91 ? -7.370 6.463 2.002 1.00 86.81 91 ALA A N 1
ATOM 722 C CA . ALA A 1 91 ? -8.195 7.403 2.757 1.00 86.81 91 ALA A CA 1
ATOM 723 C C . ALA A 1 91 ? -8.982 6.701 3.878 1.00 86.81 91 ALA A C 1
ATOM 725 O O . ALA A 1 91 ? -9.017 7.197 5.007 1.00 86.81 91 ALA A O 1
ATOM 726 N N . ALA A 1 92 ? -9.556 5.529 3.591 1.00 89.56 92 ALA A N 1
ATOM 727 C CA . ALA A 1 92 ? -10.279 4.723 4.571 1.00 89.56 92 ALA A CA 1
ATOM 728 C C . ALA A 1 92 ? -9.368 4.208 5.694 1.00 89.56 92 ALA A C 1
ATOM 730 O O . ALA A 1 92 ? -9.709 4.333 6.874 1.00 89.56 92 ALA A O 1
ATOM 731 N N . ILE A 1 93 ? -8.185 3.694 5.347 1.00 91.00 93 ILE A N 1
ATOM 732 C CA . ILE A 1 93 ? -7.186 3.235 6.321 1.00 91.00 93 ILE A CA 1
ATOM 733 C C . ILE A 1 93 ? -6.726 4.400 7.198 1.00 91.00 93 ILE A C 1
ATOM 735 O O . ILE A 1 93 ? -6.694 4.270 8.423 1.00 91.00 93 ILE A O 1
ATOM 739 N N . LEU A 1 94 ? -6.411 5.554 6.605 1.00 88.69 94 LEU A N 1
ATOM 740 C CA . LEU A 1 94 ? -5.994 6.737 7.355 1.00 88.69 94 LEU A CA 1
ATOM 741 C C . LEU A 1 94 ? -7.072 7.189 8.346 1.00 88.69 94 LEU A C 1
ATOM 743 O O . LEU A 1 94 ? -6.761 7.454 9.510 1.00 88.69 94 LEU A O 1
ATOM 747 N N . HIS A 1 95 ? -8.332 7.250 7.904 1.00 91.25 95 HIS A N 1
ATOM 748 C CA . HIS A 1 95 ? -9.464 7.582 8.768 1.00 91.25 95 HIS A CA 1
ATOM 749 C C . HIS A 1 95 ? -9.545 6.619 9.953 1.00 91.25 95 HIS A C 1
ATOM 751 O O . HIS A 1 95 ? -9.486 7.054 11.103 1.00 91.25 95 HIS A O 1
ATOM 757 N N . ALA A 1 96 ? -9.572 5.312 9.690 1.00 93.50 96 ALA A N 1
ATOM 758 C CA . ALA A 1 96 ? -9.630 4.293 10.735 1.00 93.50 96 ALA A CA 1
ATOM 759 C C . ALA A 1 96 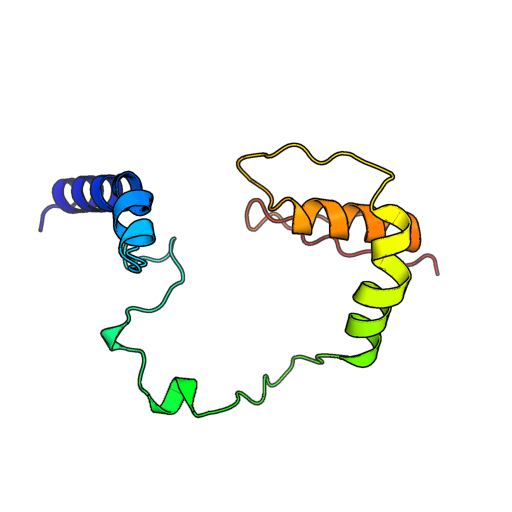? -8.457 4.399 11.724 1.00 93.50 96 ALA A C 1
ATOM 761 O O . ALA A 1 96 ? -8.648 4.292 12.935 1.00 93.50 96 ALA A O 1
ATOM 762 N N . MET A 1 97 ? -7.249 4.676 11.233 1.00 92.38 97 MET A N 1
ATOM 763 C CA . MET A 1 97 ? -6.053 4.824 12.063 1.00 92.38 97 MET A CA 1
ATOM 764 C C . MET A 1 97 ? -6.123 6.059 12.974 1.00 92.38 97 MET A C 1
ATOM 766 O O . MET A 1 97 ? -5.776 5.967 14.153 1.00 92.38 97 MET A O 1
ATOM 770 N N . ILE A 1 98 ? -6.625 7.195 12.479 1.00 92.06 98 ILE A N 1
ATOM 771 C CA . ILE A 1 98 ? -6.853 8.399 13.297 1.00 92.06 98 ILE A CA 1
ATOM 772 C C . ILE A 1 98 ? -7.911 8.127 14.368 1.00 92.06 98 ILE A C 1
ATOM 774 O O . ILE A 1 98 ? -7.720 8.498 15.526 1.00 92.06 98 ILE A O 1
ATOM 778 N N . ARG A 1 99 ? -9.012 7.465 14.002 1.00 94.00 99 ARG A N 1
ATOM 779 C CA . ARG A 1 99 ? -10.119 7.164 14.921 1.00 94.00 99 ARG A CA 1
ATOM 780 C C . ARG A 1 99 ? -9.709 6.170 16.002 1.00 94.00 99 ARG A C 1
ATOM 782 O O . ARG A 1 99 ? -10.039 6.380 17.166 1.00 94.00 99 ARG A O 1
ATOM 789 N N . HIS A 1 100 ? -8.958 5.134 15.639 1.00 94.50 100 HIS A N 1
ATOM 790 C CA . HIS A 1 100 ? -8.511 4.105 16.572 1.00 94.50 100 HIS A CA 1
ATOM 791 C C . HIS A 1 100 ? -7.445 4.613 17.547 1.00 94.50 100 HIS A C 1
ATOM 793 O O . HIS A 1 100 ? -7.555 4.385 18.748 1.00 94.50 100 HIS A O 1
ATOM 799 N N . HIS A 1 101 ? -6.428 5.326 17.051 1.00 92.69 101 HIS A N 1
ATOM 800 C CA . HIS A 1 101 ? -5.292 5.752 17.881 1.00 92.69 101 HIS A CA 1
ATOM 801 C C . HIS A 1 101 ? -5.472 7.115 18.536 1.00 92.69 101 HIS A C 1
ATOM 803 O O . HIS A 1 101 ? -4.756 7.417 19.487 1.00 92.69 101 HIS A O 1
ATOM 809 N N . SER A 1 102 ? -6.391 7.946 18.033 1.00 90.69 102 SER A N 1
ATOM 810 C CA . SER A 1 102 ? -6.628 9.310 18.529 1.00 90.69 102 SER A CA 1
ATOM 811 C C . SER A 1 102 ? -5.317 10.083 18.771 1.00 90.69 102 SER A C 1
ATOM 813 O O . SER A 1 102 ? -5.050 10.552 19.882 1.00 90.69 102 SER A O 1
ATOM 815 N N . PRO A 1 103 ? -4.447 10.180 17.747 1.00 88.12 103 PRO A N 1
ATOM 816 C CA . PRO A 1 103 ? -3.116 10.762 17.885 1.00 88.12 103 PRO A CA 1
ATOM 817 C C . PRO A 1 103 ? -3.189 12.233 18.313 1.00 88.12 103 PRO A C 1
ATOM 819 O O . PRO A 1 103 ? -4.029 12.999 17.844 1.00 88.12 103 PRO A O 1
ATOM 822 N N . ARG A 1 104 ? -2.227 12.684 19.124 1.00 84.88 104 ARG A N 1
ATOM 823 C CA . ARG A 1 104 ? -2.102 14.119 19.456 1.00 84.88 104 ARG A CA 1
ATOM 824 C C . ARG A 1 104 ? -1.476 14.944 18.331 1.00 84.88 104 ARG A C 1
ATOM 826 O O . ARG A 1 104 ? -1.628 16.162 18.304 1.00 84.88 104 ARG A O 1
ATOM 833 N N . LYS A 1 105 ? -0.704 14.304 17.449 1.00 82.31 105 LYS A N 1
ATOM 834 C CA . LYS A 1 105 ? 0.047 14.955 16.370 1.00 82.31 105 LYS A CA 1
ATOM 835 C C . LYS A 1 105 ? 0.003 14.100 15.112 1.00 82.31 105 LYS A C 1
ATOM 837 O O . LYS A 1 105 ? 0.183 12.887 15.187 1.00 82.31 105 LYS A O 1
ATOM 842 N N . LEU A 1 106 ? -0.183 14.763 13.976 1.00 80.56 106 LEU A N 1
ATOM 843 C CA . LEU A 1 106 ? -0.086 14.176 12.646 1.00 80.56 106 LEU A CA 1
ATOM 844 C C . LEU A 1 106 ? 1.105 14.802 11.928 1.00 80.56 106 LEU A C 1
ATOM 846 O O . LEU A 1 106 ? 1.169 16.021 11.767 1.00 80.56 106 LEU A O 1
ATOM 850 N N . LEU A 1 107 ? 2.052 13.967 11.512 1.00 74.69 107 LEU A N 1
ATOM 851 C CA . LEU A 1 107 ? 3.172 14.378 10.673 1.00 74.69 107 LEU A CA 1
ATOM 852 C C . LEU A 1 107 ? 2.878 13.971 9.232 1.00 74.69 107 LEU A C 1
ATOM 854 O O . LEU A 1 107 ? 2.495 12.831 8.983 1.00 74.69 107 LEU A O 1
ATOM 858 N N . LYS A 1 108 ? 3.066 14.902 8.296 1.00 68.38 108 LYS A N 1
ATOM 859 C CA . LYS A 1 108 ? 2.928 14.668 6.857 1.00 68.38 108 LYS A CA 1
ATOM 860 C C . LYS A 1 108 ? 4.305 14.743 6.209 1.00 68.38 108 LYS A C 1
ATOM 862 O O . LYS A 1 108 ? 4.993 15.751 6.363 1.00 68.38 108 LYS A O 1
ATOM 867 N N . SER A 1 109 ? 4.689 13.709 5.463 1.00 61.72 109 SER A N 1
ATOM 868 C CA . SER A 1 109 ? 5.854 13.796 4.579 1.00 61.72 109 SER A CA 1
ATOM 869 C C . SER A 1 109 ? 5.536 14.664 3.357 1.00 61.72 109 SER A C 1
ATOM 871 O O . SER A 1 109 ? 4.426 14.623 2.828 1.00 61.72 109 SER A O 1
ATOM 873 N N . ALA A 1 110 ? 6.512 15.458 2.916 1.00 55.81 110 ALA A N 1
ATOM 874 C CA . ALA A 1 110 ? 6.410 16.300 1.723 1.00 55.81 110 ALA A CA 1
ATOM 875 C C . ALA A 1 110 ? 6.691 15.536 0.413 1.00 55.81 110 ALA A C 1
ATOM 877 O O . ALA A 1 110 ? 6.529 16.098 -0.669 1.00 55.81 110 ALA A O 1
ATOM 878 N N . ALA A 1 111 ? 7.133 14.277 0.503 1.00 48.53 111 ALA A N 1
ATOM 879 C CA . ALA A 1 111 ? 7.497 13.458 -0.646 1.00 48.53 111 ALA A CA 1
ATOM 880 C C . ALA A 1 111 ? 6.244 12.844 -1.289 1.00 48.53 111 ALA A C 1
ATOM 882 O O . ALA A 1 111 ? 5.897 11.693 -1.047 1.00 48.53 111 ALA A O 1
ATOM 883 N N . ASP A 1 112 ? 5.604 13.669 -2.114 1.00 44.28 112 ASP A N 1
ATOM 884 C CA . ASP A 1 112 ? 4.475 13.340 -2.978 1.00 44.28 112 ASP A CA 1
ATOM 885 C C . ASP A 1 112 ? 3.153 13.057 -2.237 1.00 44.28 112 ASP A C 1
ATOM 887 O O . ASP A 1 112 ? 3.104 12.748 -1.052 1.00 44.28 112 ASP A O 1
ATOM 891 N N . SER A 1 113 ? 2.051 13.256 -2.945 1.00 44.88 113 SER A N 1
ATOM 892 C CA . SER A 1 113 ? 0.628 13.255 -2.553 1.00 44.88 113 SER A CA 1
ATOM 893 C C . SER A 1 113 ? 0.106 12.134 -1.625 1.00 44.88 113 SER A C 1
ATOM 895 O O . SER A 1 113 ? -1.054 12.191 -1.209 1.00 44.88 113 SER A O 1
ATOM 897 N N . ARG A 1 114 ? 0.927 11.156 -1.232 1.00 44.28 114 ARG A N 1
ATOM 898 C CA . ARG A 1 114 ? 0.563 10.057 -0.331 1.00 44.28 114 ARG A CA 1
ATOM 899 C C . ARG A 1 114 ? 0.802 10.449 1.128 1.00 44.28 11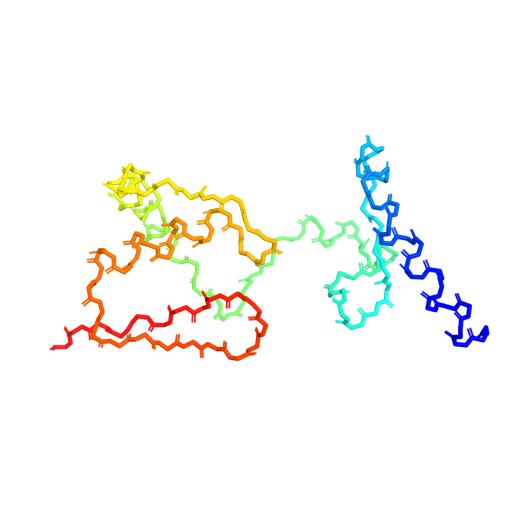4 ARG A C 1
ATOM 901 O O . ARG A 1 114 ? 1.924 10.696 1.565 1.00 44.28 114 ARG A O 1
ATOM 908 N N . LEU A 1 115 ? -0.276 10.507 1.907 1.00 45.62 115 LEU A N 1
ATOM 909 C CA . LEU A 1 115 ? -0.211 10.767 3.343 1.00 45.62 115 LEU A CA 1
ATOM 910 C C . LEU A 1 115 ? 0.394 9.559 4.070 1.00 45.62 115 LEU A C 1
ATOM 912 O O . LEU A 1 115 ? -0.323 8.656 4.484 1.00 45.62 115 LEU A O 1
ATOM 916 N N . VAL A 1 116 ? 1.709 9.561 4.287 1.00 47.19 116 VAL A N 1
ATOM 917 C CA . VAL A 1 116 ? 2.310 8.732 5.341 1.00 47.19 116 VAL A CA 1
ATOM 918 C C . VAL A 1 116 ? 2.145 9.490 6.655 1.00 47.19 116 VAL A C 1
ATOM 920 O O . VAL A 1 116 ? 2.938 10.377 6.972 1.00 47.19 116 VAL A O 1
ATOM 923 N N . SER A 1 117 ? 1.073 9.196 7.390 1.00 51.88 117 SER A N 1
ATOM 924 C CA . SER A 1 117 ? 0.844 9.753 8.723 1.00 51.88 117 SER A CA 1
ATOM 925 C C . SER A 1 117 ? 1.580 8.920 9.770 1.00 51.88 117 SER A C 1
ATOM 927 O O . SER A 1 117 ? 1.166 7.807 10.093 1.00 51.88 117 SER A O 1
ATOM 929 N N . LEU A 1 118 ? 2.651 9.463 10.344 1.00 55.38 118 LEU A N 1
ATOM 930 C CA . LEU A 1 118 ? 3.218 8.910 11.574 1.00 55.38 118 LEU A CA 1
ATOM 931 C C . LEU A 1 118 ? 2.330 9.331 12.747 1.00 55.38 118 LEU A C 1
ATOM 933 O O . LEU A 1 118 ? 2.278 10.506 13.115 1.00 55.38 118 LEU A O 1
ATOM 937 N N . LEU A 1 119 ? 1.610 8.360 13.307 1.00 58.69 119 LEU A N 1
ATOM 938 C CA . LEU A 1 119 ? 0.811 8.528 14.514 1.00 58.69 119 LEU A CA 1
ATOM 939 C C . LEU A 1 119 ? 1.730 8.390 15.722 1.00 58.69 119 LEU A C 1
ATOM 941 O O . LEU A 1 119 ? 2.221 7.303 16.016 1.00 58.69 119 LEU A O 1
ATOM 945 N N . VAL A 1 120 ? 1.980 9.499 16.415 1.00 53.75 120 VAL A N 1
ATOM 946 C CA . VAL A 1 120 ? 2.712 9.465 17.684 1.00 53.75 120 VAL A CA 1
ATOM 947 C C . VAL A 1 120 ? 1.709 9.122 18.791 1.00 53.75 120 VAL A C 1
ATOM 949 O O . VAL A 1 120 ? 0.796 9.926 19.022 1.00 53.75 120 VAL A O 1
ATOM 952 N N . PRO A 1 121 ? 1.831 7.959 19.462 1.00 52.00 121 PRO A N 1
ATOM 953 C CA . PRO A 1 121 ? 0.903 7.571 20.517 1.00 52.00 121 PRO A CA 1
ATOM 954 C C . PRO A 1 121 ? 0.970 8.543 21.699 1.00 52.00 121 PRO A C 1
ATOM 956 O O . PRO A 1 121 ? 1.984 9.207 21.943 1.00 52.00 121 PRO A O 1
ATOM 959 N N . ALA A 1 122 ? -0.132 8.640 22.441 1.00 54.31 122 ALA A N 1
ATOM 960 C CA . ALA A 1 122 ? -0.139 9.353 23.705 1.00 54.31 122 ALA A CA 1
ATOM 961 C C . ALA A 1 122 ? 0.613 8.518 24.754 1.00 54.31 122 ALA A C 1
ATOM 963 O O . ALA A 1 122 ? 0.078 7.540 25.260 1.00 54.31 122 ALA A O 1
ATOM 964 N N . SER A 1 123 ? 1.868 8.895 25.016 1.00 50.53 123 SER A N 1
ATOM 965 C CA . SER A 1 123 ? 2.642 8.499 26.203 1.00 50.53 123 SER A CA 1
ATOM 966 C C . SER A 1 123 ? 1.889 8.787 27.493 1.00 50.53 123 SER A C 1
ATOM 968 O O . SER A 1 123 ? 1.327 9.916 27.543 1.00 50.53 123 SER A O 1
#

pLDDT: mean 82.07, std 13.48, range [44.28, 97.19]

Sequence (123 aa):
MSTLIRRALDKAVVSCYGIFETLGYHVTPANYWYPIPSSDTLTDTLFETISECAGLDWNLPKQEYYLTDVFPKYATEVEFAQNPGISLVDAAILHAMIRHHSPRKLLKSAADSRLVSLLVPAS

Foldseek 3Di:
DDPVVLVVVQVVCVVCQVVCVVVVHGDHDPDPVPPDDDVVPDDPVNVVDDDPPPPDDPPVVVVVCCVPPQLVVCVPVDDDDDDPQDDSVQVSSVVSCCVVQVAPDWDADPPGSRGPTDRDHDD

Radius of gyration: 19.73 Å; chains: 1; bounding box: 36×35×57 Å